Protein AF-A0A4R5HCZ1-F1 (afdb_monomer_lite)

Radius of gyration: 26.03 Å; chains: 1; bounding box: 60×32×76 Å

pLDDT: mean 77.6, std 13.16, range [29.92, 93.25]

Structure (mmCIF, N/CA/C/O backbone):
data_AF-A0A4R5HCZ1-F1
#
_entry.id   AF-A0A4R5HCZ1-F1
#
loop_
_atom_site.group_PDB
_atom_site.id
_atom_site.type_symbol
_atom_site.label_atom_id
_atom_site.label_alt_id
_atom_site.label_comp_id
_atom_site.label_asym_id
_atom_site.label_entity_id
_atom_site.label_seq_id
_atom_site.pdbx_PDB_ins_code
_atom_site.Cartn_x
_atom_site.Cartn_y
_atom_site.Cartn_z
_atom_site.occupancy
_atom_site.B_iso_or_equiv
_atom_site.auth_seq_id
_atom_site.auth_comp_id
_atom_site.auth_asym_id
_atom_site.auth_atom_id
_atom_site.pdbx_PDB_model_num
ATOM 1 N N . MET A 1 1 ? 11.477 -18.009 -42.925 1.00 31.34 1 MET A N 1
ATOM 2 C CA . MET A 1 1 ? 12.859 -17.612 -42.593 1.00 31.34 1 MET A CA 1
ATOM 3 C C . MET A 1 1 ? 12.846 -16.101 -42.363 1.00 31.34 1 MET A C 1
ATOM 5 O O . MET A 1 1 ? 13.085 -15.347 -43.292 1.00 31.34 1 MET A O 1
ATOM 9 N N . LEU A 1 2 ? 12.391 -15.659 -41.182 1.00 29.92 2 LEU A N 1
ATOM 10 C CA . LEU A 1 2 ? 12.357 -14.237 -40.815 1.00 29.92 2 LEU A CA 1
ATOM 11 C C . LEU A 1 2 ? 13.705 -13.889 -40.185 1.00 29.92 2 LEU A C 1
ATOM 13 O O . LEU A 1 2 ? 14.071 -14.483 -39.173 1.00 29.92 2 LEU A O 1
ATOM 17 N N . ALA A 1 3 ? 14.436 -12.964 -40.801 1.00 34.47 3 ALA A N 1
ATOM 18 C CA . ALA A 1 3 ? 15.620 -12.379 -40.199 1.00 34.47 3 ALA A CA 1
ATOM 19 C C . ALA A 1 3 ? 15.192 -11.656 -38.914 1.00 34.47 3 ALA A C 1
ATOM 21 O O . ALA A 1 3 ? 14.425 -10.694 -38.965 1.00 34.47 3 ALA A O 1
ATOM 22 N N . LEU A 1 4 ? 15.646 -12.146 -37.756 1.00 42.72 4 LEU A N 1
ATOM 23 C CA . LEU A 1 4 ? 15.697 -11.305 -36.568 1.00 42.72 4 LEU A CA 1
ATOM 24 C C . LEU A 1 4 ? 16.622 -10.142 -36.925 1.00 42.72 4 LEU A C 1
ATOM 26 O O . LEU A 1 4 ? 17.790 -10.379 -37.226 1.00 42.72 4 LEU A O 1
ATOM 30 N N . ASN A 1 5 ? 16.097 -8.916 -36.925 1.00 46.50 5 ASN A N 1
ATOM 31 C CA . ASN A 1 5 ? 16.914 -7.712 -37.027 1.00 46.50 5 ASN A CA 1
ATOM 32 C C . ASN A 1 5 ? 17.990 -7.780 -35.937 1.00 46.50 5 ASN A C 1
ATOM 34 O O . ASN A 1 5 ? 17.697 -7.637 -34.753 1.00 46.50 5 ASN A O 1
ATOM 38 N N . SER A 1 6 ? 19.226 -8.048 -36.350 1.00 49.34 6 SER A N 1
ATOM 39 C CA . SER A 1 6 ? 20.400 -8.234 -35.495 1.00 49.34 6 SER A CA 1
ATOM 40 C C . SER A 1 6 ? 21.002 -6.909 -35.015 1.00 49.34 6 SER A C 1
ATOM 42 O O . SER A 1 6 ? 22.157 -6.869 -34.593 1.00 49.34 6 SER A O 1
ATOM 44 N N . GLU A 1 7 ? 20.233 -5.824 -35.104 1.00 49.03 7 GLU A N 1
ATOM 45 C CA . GLU A 1 7 ? 20.681 -4.464 -34.846 1.00 49.03 7 GLU A CA 1
ATOM 46 C C . GLU A 1 7 ? 19.722 -3.753 -33.892 1.00 49.03 7 GLU A C 1
ATOM 48 O O . GLU A 1 7 ? 18.518 -3.658 -34.141 1.00 49.03 7 GLU A O 1
ATOM 53 N N . ILE A 1 8 ? 20.275 -3.202 -32.813 1.00 54.25 8 ILE A N 1
ATOM 54 C CA . ILE A 1 8 ? 19.608 -2.198 -31.981 1.00 54.25 8 ILE A CA 1
ATOM 55 C C . ILE A 1 8 ? 20.283 -0.870 -32.317 1.00 54.25 8 ILE A C 1
ATOM 57 O O . ILE A 1 8 ? 21.494 -0.739 -32.162 1.00 54.25 8 ILE A O 1
ATOM 61 N N . LEU A 1 9 ? 19.516 0.113 -32.808 1.00 58.28 9 LEU A N 1
ATOM 62 C CA . LEU A 1 9 ? 20.030 1.439 -33.200 1.00 58.28 9 LEU A CA 1
ATOM 63 C C . LEU A 1 9 ? 21.152 1.401 -34.270 1.00 58.28 9 LEU A C 1
ATOM 65 O O . LEU A 1 9 ? 21.983 2.305 -34.314 1.00 58.28 9 LEU A O 1
ATOM 69 N N . GLY A 1 10 ? 21.177 0.376 -35.131 1.00 60.50 10 GLY A N 1
ATOM 70 C CA . GLY A 1 10 ? 22.196 0.216 -36.181 1.00 60.50 10 GLY A CA 1
ATOM 71 C C . GLY A 1 10 ? 23.549 -0.307 -35.684 1.00 60.50 10 GLY A C 1
ATOM 72 O O . GLY A 1 10 ? 24.548 -0.190 -36.389 1.00 60.50 10 GLY A O 1
ATOM 73 N N . LEU A 1 11 ? 23.604 -0.848 -34.462 1.00 62.50 11 LEU A N 1
ATOM 74 C CA . LEU A 1 11 ? 24.792 -1.484 -33.896 1.00 62.50 11 LEU A CA 1
ATOM 75 C C . LEU A 1 11 ? 24.556 -2.983 -33.682 1.00 62.50 11 LEU A C 1
ATOM 77 O O . LEU A 1 11 ? 23.429 -3.379 -33.363 1.00 62.50 11 LEU A O 1
ATOM 81 N N . PRO A 1 12 ? 25.606 -3.813 -33.823 1.00 58.84 12 PRO A N 1
ATOM 82 C CA . PRO A 1 12 ? 25.497 -5.246 -33.596 1.00 58.84 12 PRO A CA 1
ATOM 83 C C . PRO A 1 12 ? 25.185 -5.542 -32.118 1.00 58.84 12 PRO A C 1
ATOM 85 O O . PRO A 1 12 ? 25.562 -4.786 -31.223 1.00 58.84 12 PRO A O 1
ATOM 88 N N . LEU A 1 13 ? 24.468 -6.641 -31.859 1.00 57.94 13 LEU A N 1
ATOM 89 C CA . LEU A 1 13 ? 23.967 -7.035 -30.527 1.00 57.94 13 LEU A CA 1
ATOM 90 C C . LEU A 1 13 ? 25.049 -7.212 -29.438 1.00 57.94 13 LEU A C 1
ATOM 92 O O . LEU A 1 13 ? 24.717 -7.211 -28.255 1.00 57.94 13 LEU A O 1
ATOM 96 N N . ASP A 1 14 ? 26.315 -7.372 -29.816 1.00 63.72 14 ASP A N 1
ATOM 97 C CA . ASP A 1 14 ? 27.483 -7.499 -28.935 1.00 63.72 14 ASP A CA 1
ATOM 98 C C . ASP A 1 14 ? 28.200 -6.161 -28.667 1.00 63.72 14 ASP A C 1
ATOM 100 O O . ASP A 1 14 ? 29.146 -6.098 -27.875 1.00 63.72 14 ASP A O 1
ATOM 104 N N . ALA A 1 15 ? 27.738 -5.065 -29.277 1.00 66.00 15 ALA A N 1
ATOM 105 C CA . ALA A 1 15 ? 28.293 -3.743 -29.048 1.00 66.00 15 ALA A CA 1
ATOM 106 C C . ALA A 1 15 ? 27.970 -3.244 -27.632 1.00 66.00 15 ALA A C 1
ATOM 108 O O . ALA A 1 15 ? 26.817 -3.129 -27.213 1.00 66.00 15 ALA A O 1
ATOM 109 N N . THR A 1 16 ? 29.009 -2.855 -26.892 1.00 65.56 16 THR A N 1
ATOM 110 C CA . THR A 1 16 ? 28.828 -2.131 -25.630 1.00 65.56 16 THR A CA 1
ATOM 111 C C . THR A 1 16 ? 28.377 -0.700 -25.927 1.00 65.56 16 THR A C 1
ATOM 113 O O . THR A 1 16 ? 29.154 0.109 -26.431 1.00 65.56 16 THR A O 1
ATOM 116 N N . MET A 1 17 ? 27.128 -0.364 -25.592 1.00 68.75 17 MET A N 1
ATOM 117 C CA . MET A 1 17 ? 26.587 0.991 -25.749 1.00 68.75 17 MET A CA 1
ATOM 118 C C . MET A 1 17 ? 26.657 1.771 -24.432 1.00 68.75 17 MET A C 1
ATOM 120 O O . MET A 1 17 ? 26.170 1.319 -23.397 1.00 68.75 17 MET A O 1
ATOM 124 N N . THR A 1 18 ? 27.226 2.978 -24.475 1.00 77.19 18 THR A N 1
ATOM 125 C CA . THR A 1 18 ? 27.212 3.914 -23.341 1.00 77.19 18 THR A CA 1
ATOM 126 C C . THR A 1 18 ? 26.228 5.043 -23.622 1.00 77.19 18 THR A C 1
ATOM 128 O O . THR A 1 18 ? 26.443 5.848 -24.525 1.00 77.19 18 THR A O 1
ATOM 131 N N . PHE A 1 19 ? 25.169 5.139 -22.819 1.00 75.44 19 PHE A N 1
ATOM 132 C CA . PHE A 1 19 ? 24.193 6.225 -22.903 1.00 75.44 19 PHE A CA 1
ATOM 133 C C . PHE A 1 19 ? 24.470 7.280 -21.832 1.00 75.44 19 PHE A C 1
ATOM 135 O O . PHE A 1 19 ? 24.556 6.968 -20.643 1.00 75.44 19 PHE A O 1
ATOM 142 N N . ARG A 1 20 ? 24.569 8.552 -22.234 1.00 82.69 20 ARG A N 1
ATOM 143 C CA . ARG A 1 20 ? 24.583 9.678 -21.292 1.00 82.69 20 ARG A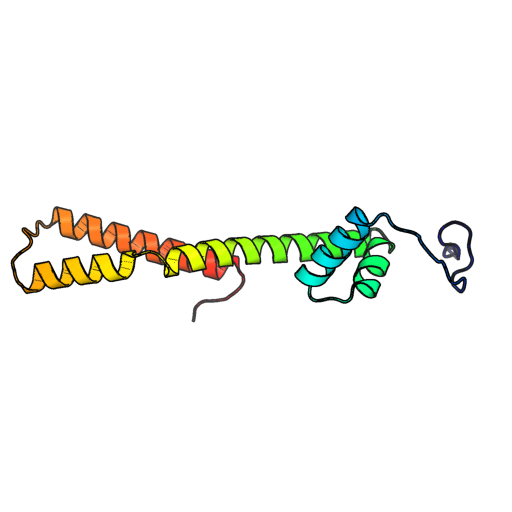 CA 1
ATOM 144 C C . ARG A 1 20 ? 23.152 10.159 -21.077 1.00 82.69 20 ARG A C 1
ATOM 146 O O . ARG A 1 20 ? 22.523 10.652 -22.005 1.00 82.69 20 ARG A O 1
ATOM 153 N N . LEU A 1 21 ? 22.662 10.031 -19.849 1.00 84.69 21 LEU A N 1
ATOM 154 C CA . LEU A 1 21 ? 21.321 10.468 -19.463 1.00 84.69 21 LEU A CA 1
ATOM 155 C C . LEU A 1 21 ? 21.393 11.768 -18.647 1.00 84.69 21 LEU A C 1
ATOM 157 O O . LEU A 1 21 ? 22.310 11.910 -17.831 1.00 84.69 21 LEU A O 1
ATOM 161 N N . PRO A 1 22 ? 20.441 12.702 -18.822 1.00 91.56 22 PRO A N 1
ATOM 162 C CA . PRO A 1 22 ? 20.299 13.839 -17.920 1.00 91.56 22 PRO A CA 1
ATOM 163 C C . PRO A 1 22 ? 19.981 13.361 -16.496 1.00 91.56 22 PRO A C 1
ATOM 165 O O . PRO A 1 22 ? 19.361 12.311 -16.305 1.00 91.56 22 PRO A O 1
ATOM 168 N N . LEU A 1 23 ? 20.409 14.135 -15.491 1.00 90.25 23 LEU A N 1
ATOM 169 C CA . LEU A 1 23 ? 20.283 13.756 -14.079 1.00 90.25 23 LEU A CA 1
ATOM 170 C C . LEU A 1 23 ? 18.827 13.468 -13.688 1.00 90.25 23 LEU A C 1
ATOM 172 O O . LEU A 1 23 ? 18.566 12.433 -13.085 1.00 90.25 23 LEU A O 1
ATOM 176 N N . SER A 1 24 ? 17.890 14.313 -14.120 1.00 91.00 24 SER A N 1
ATOM 177 C CA . SER A 1 24 ? 16.455 14.142 -13.863 1.00 91.00 24 SER A CA 1
ATOM 178 C C . SER A 1 24 ? 15.918 12.802 -14.370 1.00 91.00 24 SER A C 1
ATOM 180 O O . SER A 1 24 ? 15.207 12.102 -13.655 1.00 91.00 24 SER A O 1
ATOM 182 N N . LEU A 1 25 ? 16.310 12.393 -15.581 1.00 89.12 25 LEU A N 1
ATOM 183 C CA . LEU A 1 25 ? 15.904 11.106 -16.143 1.00 89.12 25 LEU A CA 1
ATOM 184 C C . LEU A 1 25 ? 16.547 9.940 -15.384 1.00 89.12 25 LEU A C 1
ATOM 186 O O . LEU A 1 25 ? 15.889 8.942 -15.107 1.00 89.12 25 LEU A O 1
ATOM 190 N N . LYS A 1 26 ? 17.825 10.058 -15.007 1.00 89.75 26 LYS A N 1
ATOM 191 C CA . LYS A 1 26 ? 18.511 9.035 -14.204 1.00 89.75 26 LYS A CA 1
ATOM 192 C C . LYS A 1 26 ? 17.847 8.848 -12.836 1.00 89.75 26 LYS A C 1
ATOM 194 O O . LYS A 1 26 ? 17.703 7.713 -12.373 1.00 89.75 26 LYS A O 1
ATOM 199 N N . GLU A 1 27 ? 17.461 9.942 -12.189 1.00 92.69 27 GLU A N 1
ATOM 200 C CA . GLU A 1 27 ? 16.742 9.933 -10.915 1.00 92.69 27 GLU A CA 1
ATOM 201 C C . GLU A 1 27 ? 15.372 9.279 -11.064 1.00 92.69 27 GLU A C 1
ATOM 203 O O . GLU A 1 27 ? 15.061 8.366 -10.300 1.00 92.69 27 GLU A O 1
ATOM 208 N N . GLN A 1 28 ? 14.609 9.663 -12.090 1.00 91.38 28 GLN A N 1
ATOM 209 C CA . GLN A 1 28 ? 13.314 9.059 -12.394 1.00 91.38 28 GLN A CA 1
ATOM 210 C C . GLN A 1 28 ? 13.435 7.542 -12.591 1.00 91.38 28 GLN A C 1
ATOM 212 O O . GLN A 1 28 ? 12.766 6.781 -11.898 1.00 91.38 28 GLN A O 1
ATOM 217 N N . LEU A 1 29 ? 14.344 7.079 -13.455 1.00 90.81 29 LEU A N 1
ATOM 218 C CA . LEU A 1 29 ? 14.558 5.646 -13.699 1.00 90.81 29 LEU A CA 1
ATOM 219 C C . LEU A 1 29 ? 14.971 4.896 -12.426 1.00 90.81 29 LEU A C 1
ATOM 221 O O . LEU A 1 29 ? 14.559 3.759 -12.209 1.00 90.81 29 LEU A O 1
ATOM 225 N N . THR A 1 30 ? 15.767 5.535 -11.565 1.00 92.00 30 THR A N 1
ATOM 226 C CA . THR A 1 30 ? 16.169 4.955 -10.276 1.00 92.00 30 THR A CA 1
ATOM 227 C C . THR A 1 30 ? 14.980 4.830 -9.324 1.00 92.00 30 THR A C 1
ATOM 229 O O . THR A 1 30 ? 14.865 3.833 -8.613 1.00 92.00 30 THR A O 1
ATOM 232 N N . GLN A 1 31 ? 14.089 5.821 -9.288 1.00 91.00 31 GLN A N 1
ATOM 233 C CA . GLN A 1 31 ? 12.869 5.757 -8.483 1.00 91.00 31 GLN A CA 1
ATOM 234 C C . GLN A 1 31 ? 11.917 4.678 -9.007 1.00 91.00 31 GLN A C 1
ATOM 236 O O . GLN A 1 31 ? 11.414 3.877 -8.221 1.00 91.00 31 GLN A O 1
ATOM 241 N N . GLU A 1 32 ? 11.719 4.609 -10.323 1.00 91.62 32 GLU A N 1
ATOM 242 C CA . GLU A 1 32 ? 10.852 3.617 -10.959 1.00 91.62 32 GLU A CA 1
ATOM 243 C C . GLU A 1 32 ? 11.356 2.183 -10.732 1.00 91.62 32 GLU A C 1
ATOM 245 O O . GLU A 1 32 ? 10.585 1.316 -10.315 1.00 91.62 32 GLU A O 1
ATOM 250 N N . ALA A 1 33 ? 12.662 1.945 -10.891 1.00 91.62 33 ALA A N 1
ATOM 251 C CA . ALA A 1 33 ? 13.285 0.653 -10.598 1.00 91.62 33 ALA A CA 1
ATOM 252 C C . ALA A 1 33 ? 13.128 0.252 -9.120 1.00 91.62 33 ALA A C 1
ATOM 254 O O . ALA A 1 33 ? 12.786 -0.894 -8.817 1.00 91.62 33 ALA A O 1
ATOM 255 N N . ARG A 1 34 ? 13.311 1.207 -8.193 1.00 90.56 34 ARG A N 1
ATOM 256 C CA . ARG A 1 34 ? 13.115 0.986 -6.750 1.00 90.56 34 ARG A CA 1
ATOM 257 C C . ARG A 1 34 ? 11.678 0.613 -6.406 1.00 90.56 34 ARG A C 1
ATOM 259 O O . ARG A 1 34 ? 11.488 -0.301 -5.610 1.00 90.56 34 ARG A O 1
ATOM 266 N N . MET A 1 35 ? 10.686 1.280 -6.997 1.00 87.19 35 MET A N 1
ATOM 267 C CA . MET A 1 35 ? 9.268 0.957 -6.775 1.00 87.19 35 MET A CA 1
ATOM 268 C C . MET A 1 35 ? 8.922 -0.468 -7.223 1.00 87.19 35 MET A C 1
ATOM 270 O O . MET A 1 35 ? 8.103 -1.134 -6.595 1.00 87.19 35 MET A O 1
ATOM 274 N N . LEU A 1 36 ? 9.579 -0.953 -8.276 1.00 87.94 36 LEU A N 1
ATOM 275 C CA . LEU A 1 36 ? 9.421 -2.317 -8.778 1.00 87.94 36 LEU A CA 1
ATOM 276 C C . LEU A 1 36 ? 10.264 -3.361 -8.028 1.00 87.94 36 LEU A C 1
ATOM 278 O O . LEU A 1 36 ? 10.054 -4.555 -8.229 1.00 87.94 36 LEU A O 1
ATOM 282 N N . GLY A 1 37 ? 11.208 -2.940 -7.180 1.00 88.62 37 GLY A N 1
ATOM 283 C CA . GLY A 1 37 ? 12.119 -3.840 -6.468 1.00 88.62 37 GLY A CA 1
ATOM 284 C C . GLY A 1 37 ? 13.166 -4.508 -7.366 1.00 88.62 37 GLY A C 1
ATOM 285 O O . GLY A 1 37 ? 13.666 -5.577 -7.024 1.00 88.62 37 GLY A O 1
ATOM 286 N N . ILE A 1 38 ? 13.495 -3.901 -8.511 1.00 91.62 38 ILE A N 1
ATOM 287 C CA . ILE A 1 38 ? 14.479 -4.432 -9.466 1.00 91.62 38 ILE A CA 1
ATOM 288 C C . ILE A 1 38 ? 15.697 -3.510 -9.588 1.00 91.62 38 ILE A C 1
ATOM 290 O O . ILE A 1 38 ? 15.675 -2.355 -9.164 1.00 91.62 38 ILE A O 1
ATOM 294 N N . SER A 1 39 ? 16.791 -4.014 -10.167 1.00 93.25 39 SER A N 1
ATOM 295 C CA . SER A 1 39 ? 17.995 -3.204 -10.373 1.00 93.25 39 SER A CA 1
ATOM 296 C C . SER A 1 39 ? 17.787 -2.145 -11.463 1.00 93.25 39 SER A C 1
ATOM 298 O O . SER A 1 39 ? 17.070 -2.364 -12.440 1.00 93.25 39 SER A O 1
ATOM 300 N N . ASN A 1 40 ? 18.476 -1.005 -11.333 1.00 90.69 40 ASN A N 1
ATOM 301 C CA . ASN A 1 40 ? 18.434 0.068 -12.333 1.00 90.69 40 ASN A CA 1
ATOM 302 C C . ASN A 1 40 ? 18.808 -0.433 -13.739 1.00 90.69 40 ASN A C 1
ATOM 304 O O . ASN A 1 40 ? 18.182 -0.037 -14.717 1.00 90.69 40 ASN A O 1
ATOM 308 N N . SER A 1 41 ? 19.813 -1.309 -13.848 1.00 87.19 41 SER A N 1
ATOM 309 C CA . SER A 1 41 ? 20.234 -1.882 -15.130 1.00 87.19 41 SER A CA 1
ATOM 310 C C . SER A 1 41 ? 19.159 -2.785 -15.733 1.00 87.19 41 SER A C 1
ATOM 312 O O . SER A 1 41 ? 18.857 -2.643 -16.915 1.00 87.19 41 SER A O 1
ATOM 314 N N . ALA A 1 42 ? 18.530 -3.651 -14.932 1.00 88.25 42 ALA A N 1
ATOM 315 C CA . ALA A 1 42 ? 17.429 -4.493 -15.397 1.00 88.25 42 ALA A CA 1
ATOM 316 C C . ALA A 1 42 ? 16.240 -3.646 -15.872 1.00 88.25 42 ALA A C 1
ATOM 318 O O . ALA A 1 42 ? 15.691 -3.912 -16.937 1.00 88.25 42 ALA A O 1
ATOM 319 N N . TYR A 1 43 ? 15.893 -2.589 -15.133 1.00 90.88 43 TYR A N 1
ATOM 320 C CA . TYR A 1 43 ? 14.813 -1.677 -15.510 1.00 90.88 43 TYR A CA 1
ATOM 321 C C . TYR A 1 43 ? 15.080 -0.969 -16.843 1.00 90.88 43 TYR A C 1
ATOM 323 O O . TYR A 1 43 ? 14.214 -0.940 -17.717 1.00 90.88 43 TYR A O 1
ATOM 331 N N . VAL A 1 44 ? 16.296 -0.443 -17.029 1.00 89.25 44 VAL A N 1
ATOM 332 C CA . VAL A 1 44 ? 16.697 0.219 -18.280 1.00 89.25 44 VAL A CA 1
ATOM 333 C C . VAL A 1 44 ? 16.651 -0.756 -19.456 1.00 89.25 44 VAL A C 1
ATOM 335 O O . VAL A 1 44 ? 16.096 -0.410 -20.496 1.00 89.25 44 VAL A O 1
ATOM 338 N N . VAL A 1 45 ? 17.156 -1.983 -19.291 1.00 87.88 45 VAL A N 1
ATOM 339 C CA . VAL A 1 45 ? 17.097 -3.016 -20.339 1.00 87.88 45 VAL A CA 1
ATOM 340 C C . VAL A 1 45 ? 15.649 -3.361 -20.689 1.00 87.88 45 VAL A C 1
ATOM 342 O O . VAL A 1 45 ? 15.301 -3.382 -21.864 1.00 87.88 45 VAL A O 1
ATOM 345 N N . MET A 1 46 ? 14.776 -3.559 -19.698 1.00 87.44 46 MET A N 1
ATOM 346 C CA . MET A 1 46 ? 13.355 -3.844 -19.937 1.00 87.44 46 MET A CA 1
ATOM 347 C C . MET A 1 46 ? 12.632 -2.695 -20.648 1.00 87.44 46 MET A C 1
ATOM 349 O O . MET A 1 46 ? 11.727 -2.936 -21.442 1.00 87.44 46 MET A O 1
ATOM 353 N N . ARG A 1 47 ? 13.026 -1.444 -20.391 1.00 87.38 47 ARG A N 1
ATOM 354 C CA . ARG A 1 47 ? 12.432 -0.270 -21.040 1.00 87.38 47 ARG A CA 1
ATOM 355 C C . ARG A 1 47 ? 12.915 -0.067 -22.477 1.00 87.38 47 ARG A C 1
ATOM 357 O O . ARG A 1 47 ? 12.194 0.526 -23.270 1.00 87.38 47 ARG A O 1
ATOM 364 N N . LEU A 1 48 ? 14.103 -0.569 -22.809 1.00 87.06 48 LEU A N 1
ATOM 365 C CA . LEU A 1 48 ? 14.656 -0.586 -24.168 1.00 87.06 48 LEU A CA 1
ATOM 366 C C . LEU A 1 48 ? 14.301 -1.861 -24.951 1.00 87.06 48 LEU A C 1
ATOM 368 O O . LEU A 1 48 ? 14.568 -1.927 -26.148 1.00 87.06 48 LEU A O 1
ATOM 372 N N . ALA A 1 49 ? 13.711 -2.859 -24.289 1.00 86.81 49 ALA A N 1
ATOM 373 C CA . ALA A 1 49 ? 13.253 -4.098 -24.906 1.00 86.81 49 ALA A CA 1
ATOM 374 C C . ALA A 1 49 ? 12.039 -3.871 -25.825 1.00 86.81 49 ALA A C 1
ATOM 376 O O . ALA A 1 49 ? 11.565 -2.748 -26.009 1.00 86.81 49 ALA A O 1
ATOM 377 N N . ASP A 1 50 ? 11.523 -4.949 -26.411 1.00 86.75 50 ASP A N 1
ATOM 378 C CA . ASP A 1 50 ? 10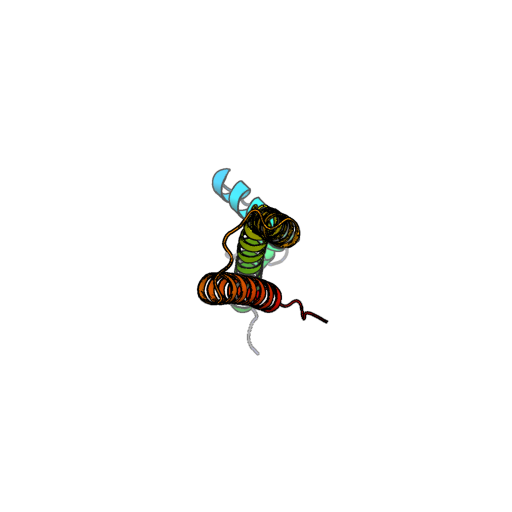.366 -4.901 -27.295 1.00 86.75 50 ASP A CA 1
ATOM 379 C C . ASP A 1 50 ? 9.076 -4.448 -26.583 1.00 86.75 50 ASP A C 1
ATOM 381 O O . ASP A 1 50 ? 8.938 -4.473 -25.356 1.00 86.75 50 ASP A O 1
ATOM 385 N N . SER A 1 51 ? 8.085 -4.065 -27.392 1.00 86.31 51 SER A N 1
ATOM 386 C CA . SER A 1 51 ? 6.797 -3.549 -26.912 1.00 86.31 51 SER A CA 1
ATOM 387 C C . SER A 1 51 ? 6.031 -4.499 -25.976 1.00 86.31 51 SER A C 1
ATOM 389 O O . SER A 1 51 ? 5.260 -4.030 -25.137 1.00 86.31 51 SER A O 1
ATOM 391 N N . GLY A 1 52 ? 6.241 -5.817 -26.075 1.00 89.81 52 GLY A N 1
ATOM 392 C CA . GLY A 1 52 ? 5.611 -6.796 -25.192 1.00 89.81 52 GLY A CA 1
ATOM 393 C C . GLY A 1 52 ? 6.173 -6.720 -23.774 1.00 89.81 52 GLY A C 1
ATOM 394 O O . GLY A 1 52 ? 5.413 -6.662 -22.803 1.00 89.81 52 GLY A O 1
ATOM 395 N N . VAL A 1 53 ? 7.500 -6.643 -23.653 1.00 86.50 53 VAL A N 1
ATOM 396 C CA . VAL A 1 53 ? 8.184 -6.454 -22.365 1.00 86.50 53 VAL A CA 1
ATOM 397 C C . VAL A 1 53 ? 7.844 -5.091 -21.764 1.00 86.50 53 VAL A C 1
ATOM 399 O O . VAL A 1 53 ? 7.521 -5.014 -20.578 1.00 86.50 53 VAL A O 1
ATOM 402 N N . GLN A 1 54 ? 7.828 -4.032 -22.578 1.00 85.00 54 GLN A N 1
ATOM 403 C CA . GLN A 1 54 ? 7.466 -2.684 -22.127 1.00 85.00 54 GLN A CA 1
ATOM 404 C C . GLN A 1 54 ? 6.038 -2.616 -21.571 1.00 85.00 54 GLN A C 1
ATOM 406 O O . GLN A 1 54 ? 5.814 -2.005 -20.526 1.00 85.00 54 GLN A O 1
ATOM 411 N N . ARG A 1 55 ? 5.071 -3.271 -22.230 1.00 88.69 55 ARG A N 1
ATOM 412 C CA . ARG A 1 55 ? 3.682 -3.325 -21.750 1.00 88.69 55 ARG A CA 1
ATOM 413 C C . ARG A 1 55 ? 3.590 -4.027 -20.401 1.00 88.69 55 ARG A C 1
ATOM 415 O O . ARG A 1 55 ? 3.030 -3.474 -19.463 1.00 88.69 55 ARG A O 1
ATOM 422 N N . LYS A 1 56 ? 4.223 -5.195 -20.274 1.00 87.50 56 LYS A N 1
ATOM 423 C CA . LYS A 1 56 ? 4.242 -5.942 -19.012 1.00 87.50 56 LYS A CA 1
ATOM 424 C C . LYS A 1 56 ? 4.900 -5.143 -17.883 1.00 87.50 56 LYS A C 1
ATOM 426 O O . LYS A 1 56 ? 4.435 -5.184 -16.748 1.00 87.50 56 LYS A O 1
ATOM 431 N N . LEU A 1 57 ? 5.968 -4.405 -18.187 1.00 87.50 57 LEU A N 1
ATOM 432 C CA . LEU A 1 57 ? 6.626 -3.516 -17.232 1.00 87.50 57 LEU A CA 1
ATOM 433 C C . LEU A 1 57 ? 5.683 -2.403 -16.753 1.00 87.50 57 LEU A C 1
ATOM 435 O O . LEU A 1 57 ? 5.631 -2.131 -15.554 1.00 87.50 57 LEU A O 1
ATOM 439 N N . ALA A 1 58 ? 4.924 -1.791 -17.668 1.00 87.44 58 ALA A N 1
ATOM 440 C CA . ALA A 1 58 ? 3.932 -0.770 -17.340 1.00 87.44 58 ALA A CA 1
ATOM 441 C C . ALA A 1 58 ? 2.801 -1.326 -16.459 1.00 87.44 58 ALA A C 1
ATOM 443 O O . ALA A 1 58 ? 2.435 -0.687 -15.474 1.00 87.44 58 ALA A O 1
ATOM 444 N N . ASP A 1 59 ? 2.307 -2.531 -16.749 1.00 88.31 59 ASP A N 1
ATOM 445 C CA . ASP A 1 59 ? 1.253 -3.175 -15.955 1.00 88.31 59 ASP A CA 1
ATOM 446 C C . ASP A 1 59 ? 1.710 -3.425 -14.510 1.00 88.31 59 ASP A C 1
ATOM 448 O O . ASP A 1 59 ? 1.022 -3.062 -13.555 1.00 88.31 59 ASP A O 1
ATOM 452 N N . ILE A 1 60 ? 2.912 -3.988 -14.329 1.00 87.31 60 ILE A N 1
ATOM 453 C CA . ILE A 1 60 ? 3.480 -4.231 -12.992 1.00 87.31 60 ILE A CA 1
ATOM 454 C C . ILE A 1 60 ? 3.687 -2.905 -12.251 1.00 87.31 60 ILE A C 1
ATOM 456 O O . ILE A 1 60 ? 3.402 -2.811 -11.057 1.00 87.31 60 ILE A O 1
ATOM 460 N N . PHE A 1 61 ? 4.163 -1.873 -12.949 1.00 87.31 61 PHE A N 1
ATOM 461 C CA . PHE A 1 61 ? 4.368 -0.550 -12.371 1.00 87.31 61 PHE A CA 1
ATOM 462 C C . PHE A 1 61 ? 3.064 0.060 -11.849 1.00 87.31 61 PHE A C 1
ATOM 464 O O . PHE A 1 61 ? 3.011 0.501 -10.699 1.00 87.31 61 PHE A O 1
ATOM 471 N N . MET A 1 62 ? 2.002 0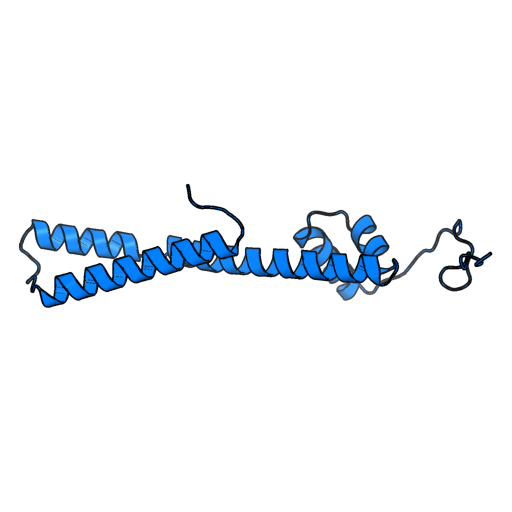.020 -12.657 1.00 86.56 62 MET A N 1
ATOM 472 C CA . MET A 1 62 ? 0.678 0.514 -12.276 1.00 86.56 62 MET A CA 1
ATOM 473 C C . MET A 1 62 ? 0.124 -0.230 -11.059 1.00 86.56 62 MET A C 1
ATOM 475 O O . MET A 1 62 ? -0.346 0.402 -10.112 1.00 86.56 62 MET A O 1
ATOM 479 N N . LEU A 1 63 ? 0.247 -1.561 -11.033 1.00 85.56 63 LEU A N 1
ATOM 480 C CA . LEU A 1 63 ? -0.182 -2.376 -9.894 1.00 85.56 63 LEU A CA 1
ATOM 481 C C . LEU A 1 63 ? 0.565 -2.001 -8.606 1.00 85.56 63 LEU A C 1
ATOM 483 O O . LEU A 1 63 ? -0.049 -1.861 -7.549 1.00 85.56 63 LEU A O 1
ATOM 487 N N . GLN A 1 64 ? 1.884 -1.800 -8.668 1.00 85.06 64 GLN A N 1
ATOM 488 C CA . GLN A 1 64 ? 2.666 -1.417 -7.487 1.00 85.06 64 GLN A CA 1
ATOM 489 C C . GLN A 1 64 ? 2.348 -0.002 -7.001 1.00 85.06 64 GLN A C 1
ATOM 491 O O . GLN A 1 64 ? 2.304 0.243 -5.790 1.00 85.06 64 GLN A O 1
ATOM 496 N N . GLN A 1 65 ? 2.077 0.923 -7.923 1.00 84.38 65 GLN A N 1
ATOM 497 C CA . GLN A 1 65 ? 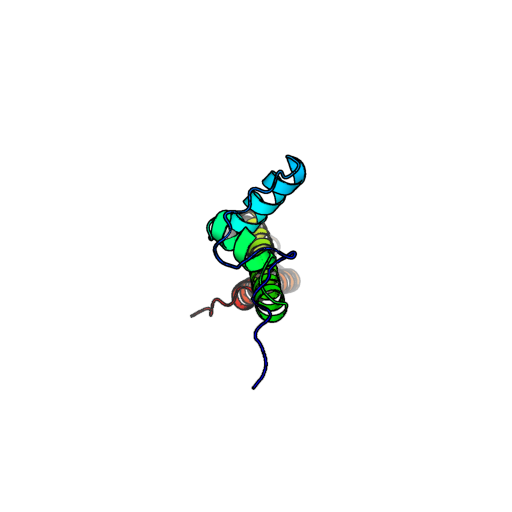1.634 2.267 -7.572 1.00 84.38 65 GLN A CA 1
ATOM 498 C C . GLN A 1 65 ? 0.283 2.226 -6.846 1.00 84.38 65 GLN A C 1
ATOM 500 O O . GLN A 1 65 ? 0.165 2.779 -5.754 1.00 84.38 65 GLN A O 1
ATOM 505 N N . GLN A 1 66 ? -0.698 1.489 -7.378 1.00 83.75 66 GLN A N 1
ATOM 506 C CA . GLN A 1 66 ? -2.006 1.304 -6.735 1.00 83.75 66 GLN A CA 1
ATOM 507 C C . GLN A 1 66 ? -1.881 0.710 -5.328 1.00 83.75 66 GLN A C 1
ATOM 509 O O . GLN A 1 66 ? -2.459 1.238 -4.377 1.00 83.75 66 GLN A O 1
ATOM 514 N N . ARG A 1 67 ? -1.061 -0.335 -5.160 1.00 82.44 67 ARG A N 1
ATOM 515 C CA . ARG A 1 67 ? -0.803 -0.938 -3.841 1.00 82.44 67 ARG A CA 1
ATOM 516 C C . ARG A 1 67 ? -0.198 0.059 -2.855 1.00 82.44 67 ARG A C 1
ATOM 518 O O . ARG A 1 67 ? -0.554 0.047 -1.678 1.00 82.44 67 ARG A O 1
ATOM 525 N N . THR A 1 68 ? 0.691 0.932 -3.323 1.00 84.06 68 THR A N 1
ATOM 526 C CA . THR A 1 68 ? 1.301 1.977 -2.489 1.00 84.06 68 THR A CA 1
ATOM 527 C C . THR A 1 68 ? 0.259 2.990 -2.018 1.00 84.06 68 THR A C 1
ATOM 529 O O . THR A 1 68 ? 0.256 3.356 -0.842 1.00 84.06 68 THR A O 1
ATOM 532 N N . GLU A 1 69 ? -0.654 3.409 -2.894 1.00 83.06 69 GLU A N 1
ATOM 533 C CA . GLU A 1 69 ? -1.736 4.328 -2.529 1.00 83.06 69 GLU A CA 1
ATOM 534 C C . GLU A 1 69 ? -2.716 3.692 -1.536 1.00 83.06 69 GLU A C 1
ATOM 536 O O . GLU A 1 69 ? -3.038 4.299 -0.513 1.00 83.06 69 GLU A O 1
ATOM 541 N N . TYR A 1 70 ? -3.105 2.430 -1.735 1.00 85.62 70 TYR A N 1
ATOM 542 C CA . TYR A 1 70 ? -3.934 1.710 -0.762 1.00 85.62 70 TYR A CA 1
ATOM 543 C C . TYR A 1 70 ? -3.250 1.568 0.600 1.00 85.62 70 TYR A C 1
ATOM 545 O O . TYR A 1 70 ? -3.877 1.810 1.634 1.00 85.62 70 TYR A O 1
ATOM 553 N N . ALA A 1 71 ? -1.948 1.272 0.626 1.00 84.25 71 ALA A N 1
ATOM 554 C CA . ALA A 1 71 ? -1.173 1.240 1.862 1.00 84.25 71 ALA A CA 1
ATOM 555 C C . ALA A 1 71 ? -1.128 2.611 2.564 1.00 84.25 71 ALA A C 1
ATOM 557 O O . ALA A 1 71 ? -1.203 2.670 3.795 1.00 84.25 71 ALA A O 1
ATOM 558 N N . ARG A 1 72 ? -1.048 3.722 1.816 1.00 85.06 72 ARG A N 1
ATOM 559 C CA . ARG A 1 72 ? -1.128 5.080 2.388 1.00 85.06 72 ARG A CA 1
ATOM 560 C C . ARG A 1 72 ? -2.487 5.339 3.027 1.00 85.06 72 ARG A C 1
ATOM 562 O O . ARG A 1 72 ? -2.527 5.828 4.155 1.00 85.06 72 ARG A O 1
ATOM 569 N N . ILE A 1 73 ? -3.574 4.976 2.347 1.00 85.75 73 ILE A N 1
ATOM 570 C CA . ILE A 1 73 ? -4.938 5.136 2.870 1.00 85.75 73 ILE A CA 1
ATOM 571 C C . ILE A 1 73 ? -5.119 4.292 4.138 1.00 85.75 73 ILE A C 1
ATOM 573 O O . ILE A 1 73 ? -5.580 4.807 5.154 1.00 85.75 73 ILE A O 1
ATOM 577 N N . LEU A 1 74 ? -4.683 3.029 4.134 1.00 82.06 74 LEU A N 1
ATOM 578 C CA . LEU A 1 74 ? -4.747 2.161 5.314 1.00 82.06 74 LEU A CA 1
ATOM 579 C C . LEU A 1 74 ? -3.908 2.683 6.478 1.00 82.06 74 LEU A C 1
ATOM 581 O O . LEU A 1 74 ? -4.346 2.624 7.625 1.00 82.06 74 LEU A O 1
ATOM 585 N N . ARG A 1 75 ? -2.719 3.227 6.203 1.00 84.44 75 ARG A N 1
ATOM 586 C CA . ARG A 1 75 ? -1.901 3.876 7.230 1.00 84.44 75 ARG A CA 1
ATOM 587 C C . ARG A 1 75 ? -2.625 5.080 7.826 1.00 84.44 75 ARG A C 1
ATOM 589 O O . ARG A 1 75 ? -2.649 5.202 9.046 1.00 84.44 75 ARG A O 1
ATOM 596 N N . ALA A 1 76 ? -3.210 5.944 6.999 1.00 82.62 76 ALA A N 1
ATOM 597 C CA . ALA A 1 76 ? -3.976 7.096 7.469 1.00 82.62 76 ALA A CA 1
ATOM 598 C C . ALA A 1 76 ? -5.192 6.660 8.305 1.00 82.62 76 ALA A C 1
ATOM 600 O O . ALA A 1 76 ? -5.452 7.235 9.361 1.00 82.62 76 ALA A O 1
ATOM 601 N N . LEU A 1 77 ? -5.878 5.590 7.890 1.00 80.81 77 LEU A N 1
ATOM 602 C CA . LEU A 1 77 ? -6.985 4.997 8.637 1.00 80.81 77 LEU A CA 1
ATOM 603 C C . LEU A 1 77 ? -6.522 4.436 9.991 1.00 80.81 77 LEU A C 1
ATOM 605 O O . LEU A 1 77 ? -7.146 4.715 11.011 1.00 80.81 77 LEU A O 1
ATOM 609 N N . GLY A 1 78 ? -5.401 3.712 10.030 1.00 77.81 78 GLY A N 1
ATOM 610 C CA . GLY A 1 78 ? -4.816 3.189 11.269 1.00 77.81 78 GLY A CA 1
ATOM 611 C C . GLY A 1 78 ? -4.270 4.276 12.204 1.00 77.81 78 GLY A C 1
ATOM 612 O O . GLY A 1 78 ? -4.303 4.113 13.419 1.00 77.81 78 GLY A O 1
ATOM 613 N N . GLN A 1 79 ? -3.799 5.400 11.656 1.00 79.00 79 GLN A N 1
ATOM 614 C CA . GLN A 1 79 ? -3.392 6.586 12.421 1.00 79.00 79 GLN A CA 1
ATOM 615 C C . GLN A 1 79 ? -4.579 7.438 12.887 1.00 79.00 79 GLN A C 1
ATOM 617 O O . GLN A 1 79 ? -4.404 8.333 13.719 1.00 79.00 79 GLN A O 1
ATOM 622 N N . SER A 1 80 ? -5.775 7.199 12.350 1.00 80.62 80 SER A N 1
ATOM 623 C CA . SER A 1 80 ? -6.964 7.930 12.762 1.00 80.62 80 SER A CA 1
ATOM 624 C C . SER A 1 80 ? -7.293 7.645 14.230 1.00 80.62 80 SER A C 1
ATOM 626 O O . SER A 1 80 ? -7.035 6.570 14.771 1.00 80.62 80 SER A O 1
ATOM 628 N N . ARG A 1 81 ? -7.927 8.614 14.892 1.00 73.44 81 ARG A N 1
ATOM 629 C CA . ARG A 1 81 ? -8.382 8.456 16.281 1.00 73.44 81 ARG A CA 1
ATOM 630 C C . ARG A 1 81 ? -9.699 7.689 16.398 1.00 73.44 81 ARG A C 1
ATOM 632 O O . ARG A 1 81 ? -10.241 7.627 17.492 1.00 73.44 81 ARG A O 1
ATOM 639 N N . ILE A 1 82 ? -10.204 7.095 15.315 1.00 73.88 82 ILE A N 1
ATOM 640 C CA . ILE A 1 82 ? -11.515 6.434 15.268 1.00 73.88 82 ILE A CA 1
ATOM 641 C C . ILE A 1 82 ? -11.658 5.395 16.387 1.00 73.88 82 ILE A C 1
ATOM 643 O O . ILE A 1 82 ? -12.592 5.480 17.176 1.00 73.88 82 ILE A O 1
ATOM 647 N N . ALA A 1 83 ? -10.710 4.461 16.516 1.00 70.62 83 ALA A N 1
ATOM 648 C CA . ALA A 1 83 ? -10.771 3.421 17.549 1.00 70.62 83 ALA A CA 1
ATOM 649 C C . ALA A 1 83 ? -10.735 4.005 18.973 1.00 70.62 83 ALA A C 1
ATOM 651 O O . ALA A 1 83 ? -11.430 3.536 19.870 1.00 70.62 83 ALA A O 1
ATOM 652 N N . ASN A 1 84 ? -9.948 5.065 19.174 1.00 67.94 84 ASN A N 1
ATOM 653 C CA . ASN A 1 84 ? -9.829 5.726 20.470 1.00 67.94 84 ASN A CA 1
ATOM 654 C C . ASN A 1 84 ? -11.109 6.505 20.823 1.00 67.94 84 ASN A C 1
ATOM 656 O O . ASN A 1 84 ? -11.567 6.464 21.960 1.00 67.94 84 ASN A O 1
ATOM 660 N N . ASN A 1 85 ? -11.730 7.151 19.834 1.00 74.50 85 ASN A N 1
ATOM 661 C CA . ASN A 1 85 ? -13.013 7.833 19.983 1.00 74.50 85 ASN A CA 1
ATOM 662 C C . ASN A 1 85 ? -14.137 6.833 20.299 1.00 74.50 85 ASN A C 1
ATOM 664 O O . ASN A 1 85 ? -14.926 7.079 21.205 1.00 74.50 85 ASN A O 1
ATOM 668 N N . LEU A 1 86 ? -14.174 5.682 19.618 1.00 71.44 86 LEU A N 1
ATOM 669 C CA . LEU A 1 86 ? -15.131 4.608 19.912 1.00 71.44 86 LEU A CA 1
ATOM 670 C C . LEU A 1 86 ? -14.965 4.074 21.341 1.00 71.44 86 LEU A C 1
ATOM 672 O O . LEU A 1 86 ? -15.955 3.911 22.049 1.00 71.44 86 LEU A O 1
ATOM 676 N N . ASN A 1 87 ? -13.726 3.880 21.803 1.00 69.06 87 ASN A N 1
ATOM 677 C CA . ASN A 1 87 ? -13.455 3.469 23.182 1.00 69.06 87 ASN A CA 1
ATOM 678 C C . ASN A 1 87 ? -13.908 4.516 24.208 1.00 69.06 87 ASN A C 1
ATOM 680 O O . ASN A 1 87 ? -14.439 4.152 25.255 1.00 69.06 87 ASN A O 1
ATOM 684 N N . GLN A 1 88 ? -13.727 5.808 23.919 1.00 75.19 88 GLN A N 1
ATOM 685 C CA . GLN A 1 88 ? -14.210 6.883 24.791 1.00 75.19 88 GLN A CA 1
ATOM 686 C C . GLN A 1 88 ? -15.734 6.898 24.868 1.00 75.19 88 GLN A C 1
ATOM 688 O O . GLN A 1 88 ? -16.277 7.004 25.964 1.00 75.19 88 GLN A O 1
ATOM 693 N N . ILE A 1 89 ? -16.420 6.716 23.740 1.00 75.94 89 ILE A N 1
ATOM 694 C CA . ILE A 1 89 ? -17.881 6.616 23.707 1.00 75.94 89 ILE A CA 1
ATOM 695 C C . ILE A 1 89 ? -18.350 5.392 24.504 1.00 75.94 89 ILE A C 1
ATOM 697 O O . ILE A 1 89 ? -19.201 5.527 25.377 1.00 75.94 89 ILE A O 1
ATOM 701 N N . ALA A 1 90 ? -17.750 4.217 24.290 1.00 71.25 90 ALA A N 1
ATOM 702 C CA . ALA A 1 90 ? -18.067 3.001 25.045 1.00 71.25 90 ALA A CA 1
ATOM 703 C C . ALA A 1 90 ? -17.836 3.171 26.558 1.00 71.25 90 ALA A C 1
ATOM 705 O O . ALA A 1 90 ? -18.628 2.709 27.377 1.00 71.25 90 ALA A O 1
ATOM 706 N N . TYR A 1 91 ? -16.772 3.874 26.947 1.00 74.75 91 TYR A N 1
ATOM 707 C CA . TYR A 1 91 ? -16.497 4.190 28.345 1.00 74.75 91 TYR A CA 1
ATOM 708 C C . TYR A 1 91 ? -17.529 5.161 28.939 1.00 74.75 91 TYR A C 1
ATOM 710 O O . TYR A 1 91 ? -18.054 4.919 30.028 1.00 74.75 91 TYR A O 1
ATOM 718 N N . GLN A 1 92 ? -17.858 6.245 28.231 1.00 76.38 92 GLN A N 1
ATOM 719 C CA . GLN A 1 92 ? -18.871 7.214 28.667 1.00 76.38 92 GLN A CA 1
ATOM 720 C C . GLN A 1 92 ? -20.269 6.582 28.757 1.00 76.38 92 GLN A C 1
ATOM 722 O O . GLN A 1 92 ? -21.063 6.947 29.624 1.00 76.38 92 GLN A O 1
ATOM 727 N N . LEU A 1 93 ? -20.539 5.580 27.917 1.00 74.44 93 LEU A N 1
ATOM 728 C CA . LEU A 1 93 ? -21.735 4.748 27.991 1.00 74.44 93 LEU A CA 1
ATOM 729 C C . LEU A 1 93 ? -21.771 3.880 29.237 1.00 74.44 93 LEU A C 1
ATOM 731 O O . LEU A 1 93 ? -22.727 3.943 30.006 1.00 74.44 93 LEU A O 1
ATOM 735 N N . ASN A 1 94 ? -20.711 3.108 29.462 1.00 75.62 94 ASN A N 1
ATOM 736 C CA . ASN A 1 94 ? -20.615 2.218 30.617 1.00 75.62 94 ASN A CA 1
ATOM 737 C C . ASN A 1 94 ? -20.651 2.979 31.951 1.00 75.62 94 ASN A C 1
ATOM 739 O O . ASN A 1 94 ? -21.103 2.440 32.955 1.00 75.62 94 ASN A O 1
ATOM 743 N N . THR A 1 95 ? -20.193 4.232 31.968 1.00 83.62 95 THR A N 1
ATOM 744 C CA . THR A 1 95 ? -20.223 5.105 33.154 1.00 83.62 95 THR A CA 1
ATOM 745 C C . THR A 1 95 ? -21.501 5.939 33.273 1.00 83.62 95 THR A C 1
ATOM 747 O O . THR A 1 95 ? -21.638 6.698 34.230 1.00 83.62 95 THR A O 1
ATOM 750 N N . GLY A 1 96 ? -22.437 5.819 32.322 1.00 78.81 96 GLY A N 1
ATOM 751 C CA . GLY A 1 96 ? -23.718 6.530 32.337 1.00 78.81 96 GLY A CA 1
ATOM 752 C C . GLY A 1 96 ? -23.610 8.050 32.170 1.00 78.81 96 GLY A C 1
ATOM 753 O O . GLY A 1 96 ? -24.561 8.766 32.470 1.00 78.81 96 GLY A O 1
ATOM 754 N N . THR A 1 97 ? -22.460 8.559 31.715 1.00 77.38 97 THR A N 1
ATOM 755 C CA . THR A 1 97 ? -22.221 10.000 31.507 1.00 77.38 97 THR A CA 1
ATOM 756 C C . THR A 1 97 ? -22.623 10.483 30.115 1.00 77.38 97 THR A C 1
ATOM 758 O O . THR A 1 97 ? -22.730 11.690 29.899 1.00 77.38 97 THR A O 1
ATOM 761 N N . LEU A 1 98 ? -22.887 9.563 29.182 1.00 75.50 98 LEU A N 1
ATOM 762 C CA . LEU A 1 98 ? -23.429 9.870 27.861 1.00 75.50 98 LEU A CA 1
ATOM 763 C C . LEU A 1 98 ? -24.933 9.574 27.814 1.00 75.50 98 LEU A C 1
ATOM 765 O O . LEU A 1 98 ? -25.356 8.457 28.108 1.00 75.50 98 LEU A O 1
ATOM 769 N N . ILE A 1 99 ? -25.739 10.551 27.382 1.00 71.50 99 ILE A N 1
ATOM 770 C CA . ILE A 1 99 ? -27.142 10.301 27.023 1.00 71.50 99 ILE A CA 1
ATOM 771 C C . ILE A 1 99 ? -27.134 9.467 25.746 1.00 71.50 99 ILE A C 1
ATOM 773 O O . ILE A 1 99 ? -26.877 9.977 24.656 1.00 71.50 99 ILE A O 1
ATOM 777 N N . PHE A 1 100 ? -27.383 8.172 25.896 1.00 72.44 100 PHE A N 1
ATOM 778 C CA . PHE A 1 100 ? -27.410 7.240 24.784 1.00 72.44 100 PHE A CA 1
ATOM 779 C C . PHE A 1 100 ? 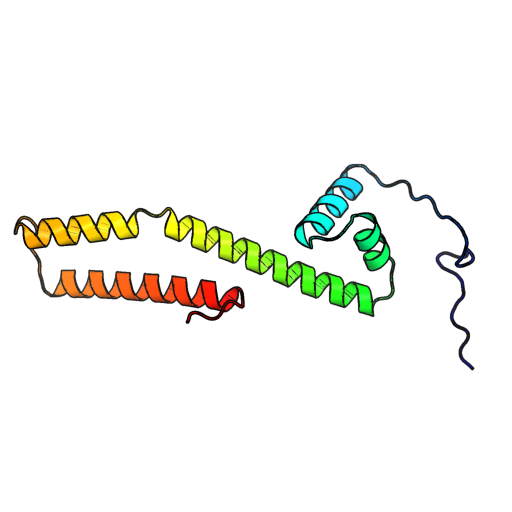-28.832 7.009 24.329 1.00 72.44 100 PHE A C 1
ATOM 781 O O . PHE A 1 100 ? -29.633 6.374 25.016 1.00 72.44 100 PHE A O 1
ATOM 788 N N . THR A 1 101 ? -29.147 7.537 23.158 1.00 77.62 101 THR A N 1
ATOM 789 C CA . THR A 1 101 ? -30.394 7.212 22.484 1.00 77.62 101 THR A CA 1
ATOM 790 C C . THR A 1 101 ? -30.161 6.038 21.530 1.00 77.62 101 THR A C 1
ATOM 792 O O . THR A 1 101 ? -29.041 5.847 21.044 1.00 77.62 101 THR A O 1
ATOM 795 N N . PRO A 1 102 ? -31.209 5.260 21.209 1.00 73.81 102 PRO A N 1
ATOM 796 C CA . PRO A 1 102 ? -31.129 4.232 20.171 1.00 73.81 102 PRO A CA 1
ATOM 797 C C . PRO A 1 102 ? -30.620 4.773 18.825 1.00 73.81 102 PRO A C 1
ATOM 799 O O . PRO A 1 102 ? -29.932 4.065 18.098 1.00 73.81 102 PRO A O 1
ATOM 802 N N . ASP A 1 103 ? -30.912 6.041 18.525 1.00 69.81 103 ASP A N 1
ATOM 803 C CA . ASP A 1 103 ? -30.482 6.720 17.300 1.00 69.81 103 ASP A CA 1
ATOM 804 C C . ASP A 1 103 ? -28.958 6.930 17.256 1.00 69.81 103 ASP A C 1
ATOM 806 O O . ASP A 1 103 ? -28.305 6.624 16.261 1.00 69.81 103 ASP A O 1
ATOM 810 N N . ILE A 1 104 ? -28.355 7.339 18.379 1.00 71.56 104 ILE A N 1
ATOM 811 C CA . ILE A 1 104 ? -26.895 7.470 18.505 1.00 71.56 104 ILE A CA 1
ATOM 812 C C . ILE A 1 104 ? -26.216 6.098 18.380 1.00 71.56 104 ILE A C 1
ATOM 814 O O . ILE A 1 104 ? -25.181 5.976 17.725 1.00 71.56 104 ILE A O 1
ATOM 818 N N . ALA A 1 105 ? -26.806 5.050 18.965 1.00 74.19 105 ALA A N 1
ATOM 819 C CA . ALA A 1 105 ? -26.300 3.683 18.839 1.00 74.19 105 ALA A CA 1
ATOM 820 C C . ALA A 1 105 ? -26.282 3.209 17.377 1.00 74.19 105 ALA A C 1
ATOM 822 O O . ALA A 1 105 ? -25.303 2.606 16.931 1.00 74.19 105 ALA A O 1
ATOM 823 N N . ALA A 1 106 ? -27.348 3.511 16.631 1.00 69.69 106 ALA A N 1
ATOM 824 C CA . ALA A 1 106 ? -27.458 3.183 15.217 1.00 69.69 106 ALA A CA 1
ATOM 825 C C . ALA A 1 106 ? -26.387 3.905 14.384 1.00 69.69 106 ALA A C 1
ATOM 827 O O . ALA A 1 106 ? -25.675 3.249 13.627 1.00 69.69 106 ALA A O 1
ATOM 828 N N . GLN A 1 107 ? -26.200 5.212 14.594 1.00 68.06 107 GLN A N 1
ATOM 829 C CA . GLN A 1 107 ? -25.192 6.011 13.881 1.00 68.06 107 GLN A CA 1
ATOM 830 C C . GLN A 1 107 ? -23.754 5.530 14.150 1.00 68.06 107 GLN A C 1
ATOM 832 O O . GLN A 1 107 ? -22.914 5.520 13.251 1.00 68.06 107 GLN A O 1
ATOM 837 N N . ILE A 1 108 ? -23.452 5.100 15.381 1.00 76.06 108 ILE A N 1
ATOM 838 C CA . ILE A 1 108 ? -22.129 4.558 15.730 1.00 76.06 108 ILE A CA 1
ATOM 839 C C . ILE A 1 108 ? -21.885 3.210 15.053 1.00 76.06 108 ILE A C 1
ATOM 841 O O . ILE A 1 108 ? -20.801 2.996 14.509 1.00 76.06 108 ILE A O 1
ATOM 845 N N . ASN A 1 109 ? -22.871 2.311 15.081 1.00 78.06 109 ASN A N 1
ATOM 846 C CA . ASN A 1 109 ? -22.758 1.020 14.405 1.00 78.06 109 ASN A CA 1
ATOM 847 C C . ASN A 1 109 ? -22.612 1.203 12.890 1.00 78.06 109 ASN A C 1
ATOM 849 O O . ASN A 1 109 ? -21.749 0.571 12.291 1.00 78.06 109 ASN A O 1
ATOM 853 N N . GLU A 1 110 ? -23.376 2.113 12.282 1.00 71.62 110 GLU A N 1
ATOM 854 C CA . GLU A 1 110 ? -23.240 2.455 10.863 1.00 71.62 110 GLU A CA 1
ATOM 855 C C . GLU A 1 110 ? -21.824 2.951 10.537 1.00 71.62 110 GLU A C 1
ATOM 857 O O . GLU A 1 110 ? -21.191 2.464 9.598 1.00 71.62 110 GLU A O 1
ATOM 862 N N . ALA A 1 111 ? -21.282 3.867 11.345 1.00 75.62 111 ALA A N 1
ATOM 863 C CA . ALA A 1 111 ? -19.920 4.357 11.163 1.00 75.62 111 ALA A CA 1
ATOM 864 C C . ALA A 1 111 ? -18.879 3.233 11.308 1.00 75.62 111 ALA A C 1
ATOM 866 O O . ALA A 1 111 ? -17.952 3.141 10.499 1.00 75.62 111 ALA A O 1
ATOM 867 N N . TYR A 1 112 ? -19.027 2.363 12.313 1.00 80.69 112 TYR A N 1
ATOM 868 C CA . TYR A 1 112 ? -18.150 1.211 12.521 1.00 80.69 112 TYR A CA 1
ATOM 869 C C . TYR A 1 112 ? -18.156 0.268 11.311 1.00 80.69 112 TYR A C 1
ATOM 871 O O . TYR A 1 112 ? -17.086 -0.050 10.785 1.00 80.69 112 TYR A O 1
ATOM 879 N N . GLU A 1 113 ? -19.339 -0.113 10.826 1.00 79.44 113 GLU A N 1
ATOM 880 C CA . GLU A 1 113 ? -19.506 -0.975 9.653 1.00 79.44 113 GLU A CA 1
ATOM 881 C C . GLU A 1 113 ? -18.915 -0.340 8.389 1.00 79.44 113 GLU A C 1
ATOM 883 O O . GLU A 1 113 ? -18.204 -1.004 7.630 1.00 79.44 113 GLU A O 1
ATOM 888 N N . ALA A 1 114 ? -19.115 0.966 8.185 1.00 76.25 114 ALA A N 1
ATOM 889 C CA . ALA A 1 114 ? -18.521 1.692 7.066 1.00 76.25 114 ALA A CA 1
ATOM 890 C C . ALA A 1 114 ? -16.983 1.647 7.112 1.00 76.25 114 ALA A C 1
ATOM 892 O O . ALA A 1 114 ? -16.331 1.390 6.099 1.00 76.25 114 ALA A O 1
ATOM 893 N N . ILE A 1 115 ? -16.384 1.833 8.292 1.00 81.88 115 ILE A N 1
ATOM 894 C CA . ILE A 1 115 ? -14.928 1.776 8.474 1.00 81.88 115 ILE A CA 1
ATOM 895 C C . ILE A 1 115 ? -14.392 0.356 8.264 1.00 81.88 115 ILE A C 1
ATOM 897 O O . ILE A 1 115 ? -13.357 0.190 7.610 1.00 81.88 115 ILE A O 1
ATOM 901 N N . MET A 1 116 ? -15.077 -0.667 8.783 1.00 83.00 116 MET A N 1
ATOM 902 C CA . MET A 1 116 ? -14.696 -2.066 8.559 1.00 83.00 116 MET A CA 1
ATOM 903 C C . MET A 1 116 ? -14.797 -2.437 7.080 1.00 83.00 116 MET A C 1
ATOM 905 O O . MET A 1 116 ? -13.869 -3.039 6.543 1.00 83.00 116 MET A O 1
ATOM 909 N N . THR A 1 117 ? -15.849 -1.988 6.395 1.00 84.12 117 THR A N 1
ATOM 910 C CA . THR A 1 117 ? -16.031 -2.174 4.951 1.00 84.12 117 THR A CA 1
ATOM 911 C C . THR A 1 117 ? -14.905 -1.513 4.158 1.00 84.12 117 THR A C 1
ATOM 913 O O . THR A 1 117 ? -14.273 -2.168 3.330 1.00 84.12 117 THR A O 1
ATOM 916 N N . ILE A 1 118 ? -14.580 -0.246 4.445 1.00 83.88 118 ILE A N 1
ATOM 917 C CA . ILE A 1 118 ? -13.469 0.470 3.795 1.00 83.88 118 ILE A CA 1
ATOM 918 C C . ILE A 1 118 ? -12.148 -0.273 4.019 1.00 83.88 118 ILE A C 1
ATOM 920 O O . ILE A 1 118 ? -11.377 -0.465 3.079 1.00 83.88 118 ILE A O 1
ATOM 924 N N . ARG A 1 119 ? -11.885 -0.728 5.249 1.00 83.38 119 ARG A N 1
ATOM 925 C CA . ARG A 1 119 ? -10.679 -1.497 5.573 1.00 83.38 119 ARG A CA 1
ATOM 926 C C . ARG A 1 119 ? -10.605 -2.795 4.767 1.00 83.38 119 ARG A C 1
ATOM 928 O O . ARG A 1 119 ? -9.545 -3.079 4.212 1.00 83.38 119 ARG A O 1
ATO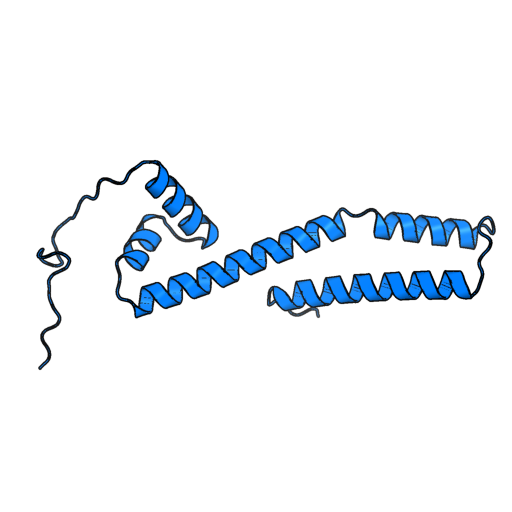M 935 N N . SER A 1 120 ? -11.693 -3.557 4.689 1.00 85.12 120 SER A N 1
ATOM 936 C CA . SER A 1 120 ? -11.747 -4.814 3.935 1.00 85.12 120 SER A CA 1
ATOM 937 C C . SER A 1 120 ? -11.536 -4.587 2.439 1.00 85.12 120 SER A C 1
ATOM 939 O O . SER A 1 120 ? -10.647 -5.207 1.861 1.00 85.12 120 SER A O 1
ATOM 941 N N . LEU A 1 121 ? -12.242 -3.622 1.837 1.00 84.00 121 LEU A N 1
ATOM 942 C CA . LEU A 1 121 ? -12.097 -3.274 0.417 1.00 84.00 121 LEU A CA 1
ATOM 943 C C . LEU A 1 121 ? -10.670 -2.835 0.063 1.00 84.00 121 LEU A C 1
ATOM 945 O O . LEU A 1 121 ? -10.150 -3.198 -0.990 1.00 84.00 121 LEU A O 1
ATOM 949 N N . LEU A 1 122 ? -10.008 -2.077 0.943 1.00 83.38 122 LEU A N 1
ATOM 950 C CA . LEU A 1 122 ? -8.619 -1.662 0.732 1.00 83.38 122 LEU A CA 1
ATOM 951 C C . LEU A 1 122 ? -7.637 -2.836 0.831 1.00 83.38 122 LEU A C 1
ATOM 953 O O . LEU A 1 122 ? -6.661 -2.878 0.086 1.00 83.38 122 LEU A O 1
ATOM 957 N N . ILE A 1 123 ? -7.875 -3.789 1.737 1.00 81.12 123 ILE A N 1
ATOM 958 C CA . ILE A 1 123 ? -7.042 -4.992 1.867 1.00 81.12 123 ILE A CA 1
ATOM 959 C C . ILE A 1 123 ? -7.220 -5.906 0.647 1.00 81.12 123 ILE A C 1
ATOM 961 O O . ILE A 1 123 ? -6.222 -6.326 0.053 1.00 81.12 123 ILE A O 1
ATOM 965 N N . GLU A 1 124 ? -8.463 -6.132 0.219 1.00 81.00 124 GLU A N 1
ATOM 966 C CA . GLU A 1 124 ? -8.783 -6.882 -0.999 1.00 81.00 124 GLU A CA 1
ATOM 967 C C . GLU A 1 124 ? -8.184 -6.223 -2.248 1.00 81.00 124 GLU A C 1
ATOM 969 O O . GLU A 1 124 ? -7.545 -6.901 -3.055 1.00 81.00 124 GLU A O 1
ATOM 974 N N . GLY A 1 125 ? -8.296 -4.896 -2.371 1.00 76.75 125 GLY A N 1
ATOM 975 C CA . GLY A 1 125 ? -7.726 -4.119 -3.475 1.00 76.75 125 GLY A CA 1
ATOM 976 C C . GLY A 1 125 ? -6.200 -4.226 -3.592 1.00 76.75 125 GLY A C 1
ATOM 977 O O . GLY A 1 125 ? -5.648 -4.056 -4.676 1.00 76.75 125 GLY A O 1
ATOM 978 N N . MET A 1 126 ? -5.495 -4.573 -2.510 1.00 76.31 126 MET A N 1
ATOM 979 C CA . MET A 1 126 ? -4.051 -4.843 -2.538 1.00 76.31 126 MET A CA 1
ATOM 980 C C . MET A 1 126 ? -3.686 -6.279 -2.952 1.00 76.31 126 MET A C 1
ATOM 982 O O . MET A 1 126 ? -2.492 -6.593 -3.038 1.00 76.31 126 MET A O 1
ATOM 986 N N . GLY A 1 127 ? -4.677 -7.146 -3.184 1.00 71.62 127 GLY A N 1
ATOM 987 C CA . GLY A 1 127 ? -4.492 -8.561 -3.513 1.00 71.62 127 GLY A CA 1
ATOM 988 C C . GLY A 1 127 ? -4.181 -9.452 -2.306 1.00 71.62 127 GLY A C 1
ATOM 989 O O . GLY A 1 127 ? -3.706 -10.574 -2.482 1.00 71.62 127 GLY A O 1
ATOM 990 N N . VAL A 1 128 ? -4.419 -8.970 -1.082 1.00 69.06 128 VAL A N 1
ATOM 991 C CA . VAL A 1 128 ? -4.270 -9.753 0.152 1.00 69.06 128 VAL A CA 1
ATOM 992 C C . VAL A 1 128 ? -5.653 -10.271 0.539 1.00 69.06 128 VAL A C 1
ATOM 994 O O . VAL A 1 128 ? -6.563 -9.483 0.769 1.00 69.06 128 VAL A O 1
ATOM 997 N N . LYS A 1 129 ? -5.842 -11.593 0.607 1.00 53.38 129 LYS A N 1
ATOM 998 C CA . LYS A 1 129 ? -7.091 -12.155 1.142 1.00 53.38 129 LYS A CA 1
ATOM 999 C C . LYS A 1 129 ? -7.092 -12.002 2.663 1.00 53.38 129 LYS A C 1
ATOM 1001 O O . LYS A 1 129 ? -6.151 -12.464 3.308 1.00 53.38 129 LYS A O 1
ATOM 1006 N N . LEU A 1 130 ? -8.128 -11.377 3.226 1.00 50.88 130 LEU A N 1
ATOM 1007 C CA . LEU A 1 130 ? -8.423 -11.518 4.654 1.00 50.88 130 LEU A CA 1
ATOM 1008 C C . LEU A 1 130 ? -8.791 -12.986 4.927 1.00 50.88 130 LEU A C 1
ATOM 1010 O O . LEU A 1 130 ? -9.598 -13.557 4.192 1.00 50.88 130 LEU A O 1
ATOM 1014 N N . GLN A 1 131 ? -8.148 -13.586 5.932 1.00 44.53 131 GLN A N 1
ATOM 1015 C CA . GLN A 1 131 ? -8.547 -14.871 6.516 1.00 44.53 131 GLN A CA 1
ATOM 1016 C C . GLN A 1 131 ? -9.582 -14.644 7.610 1.00 44.53 131 GLN A C 1
ATOM 1018 O O . GLN A 1 131 ? -9.430 -13.635 8.339 1.00 44.53 131 GLN A O 1
#

Foldseek 3Di:
DDDPPQDDVNDGPPDDDDDDDDPVVLVVLCVLCVLLVHDSVVSVVLCSDDPVSVVVSVVSSVLSVLLVVLVVVVVVLVVDCLVVVVVVVVVCVVVVVDPDDPVNVVVNVVVVVVSVVSNQVSCVSNVHDDD

Sequence (131 aa):
MLALNSEILGLPLDATMTFRLPLSLKEQLTQEARMLGISNSAYVVMRLADSGVQRKLADIFMLQQQRTEYARILRALGQSRIANNLNQIAYQLNTGTLIFTPDIAAQINEAYEAIMTIRSLLIEGMGVKLQ

Secondary structure (DSSP, 8-state):
------EETTEETT--------HHHHHHHHHHHHHHTS-HHHHHHHHHS-HHHHHHHHHHHHHHHHHHHHHHHHHHHHHSSHHHHHHHHHHHHHTT-S---HHHHHHHHHHHHHHHHHHHHHHHHTTPPP-